Protein AF-A0A6I5NIF8-F1 (afdb_monomer_lite)

Foldseek 3Di:
DDDDDDDDDDDDDDDDDDDDDDDDDDDDDDDDPDDDPPPDPDDDDDDPDPPDDDPDPQDQQDPVRLVVLLVVLVVLQVQLVVCVVVVVLVSSLVSLVVSLVSLVVSLVNDPDVVSNVVSVVVNVVSVVVNVVSVVVVVVD

Sequence (140 aa):
MFNRTALLTLAVLTSSLTISSIAQAEVAEPDSETTVLSNHAGMEAADTSAASTQLAPARRLTPEEQWLRGERANRLYDTGERHRRLGDTSEALASYRSSLFMFEVLAAAATDPEVKASFEAAASFVRSRISDLQTMSQAE

Secondary structure (DSSP, 8-state):
-----------------------------------SS----------TT-TTS---S-PPPPHHHHHHHHHHHHHHHHHHHHHHHHT-HHHHHHHHHHHHHHHHHHHHH--SHHHHHHHHHHHHHHHHHHHHHHHHHT--

Structure (mmCIF, N/CA/C/O backbone):
data_AF-A0A6I5NIF8-F1
#
_entry.id   AF-A0A6I5NIF8-F1
#
loop_
_atom_site.group_PDB
_atom_site.id
_atom_site.type_symbol
_atom_site.label_atom_id
_atom_site.label_alt_id
_atom_site.label_comp_id
_atom_site.label_asym_id
_atom_site.label_entity_id
_atom_site.label_seq_id
_atom_site.pdbx_PDB_ins_code
_atom_site.Cartn_x
_atom_site.Cartn_y
_atom_site.Cartn_z
_atom_site.occupancy
_atom_site.B_iso_or_equiv
_atom_site.auth_seq_id
_atom_site.auth_comp_id
_atom_site.auth_asym_id
_atom_site.auth_atom_id
_atom_site.pdbx_PDB_model_num
ATOM 1 N N . MET A 1 1 ? -65.126 -22.229 1.922 1.00 41.12 1 MET A N 1
ATOM 2 C CA . MET A 1 1 ? -64.388 -23.455 2.293 1.00 41.12 1 MET A CA 1
ATOM 3 C C . MET A 1 1 ? -63.001 -23.369 1.671 1.00 41.12 1 MET A C 1
ATOM 5 O O . MET A 1 1 ? -62.979 -23.254 0.461 1.00 41.12 1 MET A O 1
ATOM 9 N N . PHE A 1 2 ? -61.934 -23.408 2.495 1.00 36.22 2 PHE A N 1
ATOM 10 C CA . PHE A 1 2 ? -60.514 -23.712 2.175 1.00 36.22 2 PHE A CA 1
ATOM 11 C C . PHE A 1 2 ? -59.811 -22.885 1.060 1.00 36.22 2 PHE A C 1
ATOM 13 O O . PHE A 1 2 ? -60.356 -22.694 -0.007 1.00 36.22 2 PHE A O 1
ATOM 20 N N . ASN A 1 3 ? -58.566 -22.409 1.153 1.00 35.12 3 ASN A N 1
ATOM 21 C CA . ASN A 1 3 ? -57.528 -22.395 2.183 1.00 35.12 3 ASN A CA 1
ATOM 22 C C . ASN A 1 3 ? -56.405 -21.441 1.695 1.00 35.12 3 ASN A C 1
ATOM 24 O O . ASN A 1 3 ? -56.152 -21.365 0.500 1.00 35.12 3 ASN A O 1
ATOM 28 N N . ARG A 1 4 ? -55.734 -20.777 2.642 1.00 35.53 4 ARG A N 1
ATOM 29 C CA . ARG A 1 4 ? -54.273 -20.579 2.770 1.00 35.53 4 ARG A CA 1
ATOM 30 C C . ARG A 1 4 ? -53.359 -20.405 1.536 1.00 35.53 4 ARG A C 1
ATOM 32 O O . ARG A 1 4 ? -53.146 -21.328 0.763 1.00 35.53 4 ARG A O 1
ATOM 39 N N . THR A 1 5 ? -52.657 -19.267 1.543 1.00 48.66 5 THR A N 1
ATOM 40 C CA . THR A 1 5 ? -51.179 -19.188 1.586 1.00 48.66 5 THR A CA 1
ATOM 41 C C . THR A 1 5 ? -50.383 -20.306 0.899 1.00 48.66 5 THR A C 1
ATOM 43 O O . THR A 1 5 ? -50.060 -21.318 1.514 1.00 48.66 5 THR A O 1
ATOM 46 N N . ALA A 1 6 ? -49.983 -20.037 -0.342 1.00 37.47 6 ALA A N 1
ATOM 47 C CA . ALA A 1 6 ? -48.850 -20.592 -1.092 1.00 37.47 6 ALA A CA 1
ATOM 48 C C . ALA A 1 6 ? -48.935 -19.890 -2.466 1.00 37.47 6 ALA A C 1
ATOM 50 O O . ALA A 1 6 ? -49.987 -19.931 -3.081 1.00 37.47 6 ALA A O 1
ATOM 51 N N . LEU A 1 7 ? -47.986 -19.139 -3.010 1.00 39.50 7 LEU A N 1
ATOM 52 C CA . LEU A 1 7 ? -46.538 -19.221 -2.989 1.00 39.50 7 LEU A CA 1
ATOM 53 C C . LEU A 1 7 ? -45.984 -17.872 -3.473 1.00 39.50 7 LEU A C 1
ATOM 55 O O . LEU A 1 7 ? -46.526 -17.256 -4.389 1.00 39.50 7 LEU A O 1
ATOM 59 N N . LEU A 1 8 ? -44.872 -17.457 -2.871 1.00 39.00 8 LEU A N 1
ATOM 60 C CA . LEU A 1 8 ? -43.938 -16.490 -3.434 1.00 39.00 8 LEU A CA 1
ATOM 61 C C . LEU A 1 8 ? -43.392 -16.986 -4.778 1.00 39.00 8 LEU A C 1
ATOM 63 O O . LEU A 1 8 ? -42.829 -18.078 -4.819 1.00 39.00 8 LEU A O 1
ATOM 67 N N . THR A 1 9 ? -43.427 -16.155 -5.821 1.00 44.44 9 THR A N 1
ATOM 68 C CA . THR A 1 9 ? -42.393 -16.072 -6.881 1.00 44.44 9 THR A CA 1
ATOM 69 C C . THR A 1 9 ? -42.650 -14.770 -7.655 1.00 44.44 9 THR A C 1
ATOM 71 O O . THR A 1 9 ? -43.649 -14.644 -8.346 1.00 44.44 9 THR A O 1
ATOM 74 N N . LEU A 1 10 ? -42.000 -13.657 -7.313 1.00 35.53 10 LEU A N 1
ATOM 75 C CA . LEU A 1 10 ? -40.719 -13.205 -7.870 1.00 35.53 10 LEU A CA 1
ATOM 76 C C . LEU A 1 10 ? -40.703 -13.172 -9.411 1.00 35.53 10 LEU A C 1
ATOM 78 O O . LEU A 1 10 ? -40.476 -14.201 -10.033 1.00 35.53 10 LEU A O 1
ATOM 82 N N . ALA A 1 11 ? -40.876 -11.981 -9.995 1.00 41.47 11 ALA A N 1
ATOM 83 C CA . ALA A 1 11 ? -40.201 -11.550 -11.226 1.00 41.47 11 ALA A CA 1
ATOM 84 C C . ALA A 1 11 ? -40.492 -10.062 -11.497 1.00 41.47 11 ALA A C 1
ATOM 86 O O . ALA A 1 11 ? -41.525 -9.691 -12.048 1.00 41.47 11 ALA A O 1
ATOM 87 N N . VAL A 1 12 ? -39.554 -9.210 -11.084 1.00 40.84 12 VAL A N 1
ATOM 88 C CA . VAL A 1 12 ? -39.349 -7.858 -11.619 1.00 40.84 12 VAL A CA 1
ATOM 89 C C . VAL A 1 12 ? -38.809 -8.018 -13.034 1.00 40.84 12 VAL A C 1
ATOM 91 O O . VAL A 1 12 ? -37.814 -8.716 -13.179 1.00 40.84 12 VAL A O 1
ATOM 94 N N . LEU A 1 13 ? -39.390 -7.372 -14.051 1.00 34.84 13 LEU A N 1
ATOM 95 C CA . LEU A 1 13 ? -38.651 -7.053 -15.275 1.00 34.84 13 LEU A CA 1
ATOM 96 C C . LEU A 1 13 ? -39.342 -5.955 -16.108 1.00 34.84 13 LEU A C 1
ATOM 98 O O . LEU A 1 13 ? -40.542 -5.998 -16.360 1.00 34.84 13 LEU A O 1
ATOM 102 N N . THR A 1 14 ? -38.499 -5.057 -16.624 1.00 49.00 14 THR A N 1
ATOM 103 C CA . THR A 1 14 ? -38.675 -4.155 -17.780 1.00 49.00 14 THR A CA 1
ATOM 104 C C . THR A 1 14 ? -39.431 -2.842 -17.587 1.00 49.00 14 THR A C 1
ATOM 106 O O . THR A 1 14 ? -40.647 -2.819 -17.449 1.00 49.00 14 THR A O 1
ATOM 109 N N . SER A 1 15 ? -38.679 -1.738 -17.656 1.00 35.91 15 SER A N 1
ATOM 110 C CA . SER A 1 15 ? -39.005 -0.444 -18.293 1.00 35.91 15 SER A CA 1
ATOM 111 C C . SER A 1 15 ? -37.898 0.548 -17.894 1.00 35.91 15 SER A C 1
ATOM 113 O O . SER A 1 15 ? -37.531 0.577 -16.728 1.00 35.91 15 SER A O 1
ATOM 115 N N . SER A 1 16 ? -37.284 1.394 -18.713 1.00 42.75 16 SER A N 1
ATOM 116 C CA . SER A 1 16 ? -37.360 1.679 -20.143 1.00 42.75 16 SER A CA 1
ATOM 117 C C . SER A 1 16 ? -36.147 2.556 -20.486 1.00 42.75 16 SER A C 1
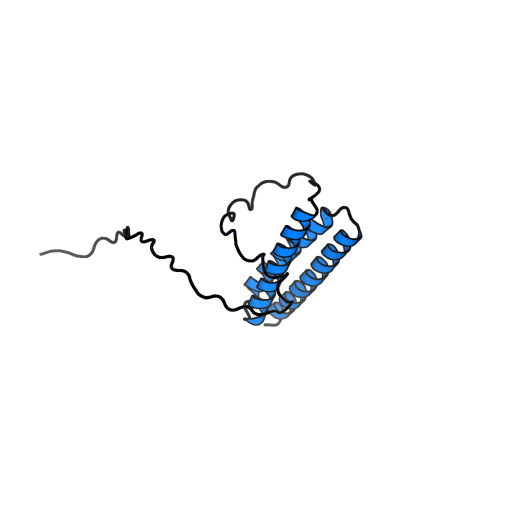ATOM 119 O O . SER A 1 16 ? -35.698 3.350 -19.661 1.00 42.75 16 SER A O 1
ATOM 121 N N . LEU A 1 17 ? -35.632 2.417 -21.708 1.00 46.00 17 LEU A N 1
ATOM 122 C CA . LEU A 1 17 ? -34.721 3.373 -22.339 1.00 46.00 17 LEU A CA 1
ATOM 123 C C . LEU A 1 17 ? -35.389 4.752 -22.459 1.00 46.00 17 LEU A C 1
ATOM 125 O O . LEU A 1 17 ? -36.523 4.812 -22.922 1.00 46.00 17 LEU A O 1
ATOM 129 N N . THR A 1 18 ? -34.637 5.833 -22.233 1.00 43.59 18 THR A N 1
ATOM 130 C CA . THR A 1 18 ? -34.770 7.082 -23.009 1.00 43.59 18 THR A CA 1
ATOM 131 C C . THR A 1 18 ? -33.450 7.854 -23.011 1.00 43.59 18 THR A C 1
ATOM 133 O O . THR A 1 18 ? -32.991 8.324 -21.974 1.00 43.59 18 THR A O 1
ATOM 136 N N . ILE A 1 19 ? -32.869 7.995 -24.203 1.00 44.00 19 ILE A N 1
ATOM 137 C CA . ILE A 1 19 ? -31.845 8.981 -24.567 1.00 44.00 19 ILE A CA 1
ATOM 138 C C . ILE A 1 19 ? -32.593 10.199 -25.116 1.00 44.00 19 ILE A C 1
ATOM 140 O O . ILE A 1 19 ? -33.411 10.015 -26.015 1.00 44.00 19 ILE A O 1
ATOM 144 N N . SER A 1 20 ? -32.306 11.413 -24.635 1.00 36.38 20 SER A N 1
ATOM 145 C CA . SER A 1 20 ? -32.432 12.669 -25.402 1.00 36.38 20 SER A CA 1
ATOM 146 C C . SER A 1 20 ? -31.922 13.871 -24.603 1.00 36.38 20 SER A C 1
ATOM 148 O O . SER A 1 20 ? -32.431 14.149 -23.523 1.00 36.38 20 SER A O 1
ATOM 150 N N . SER A 1 21 ? -30.971 14.603 -25.192 1.00 37.00 21 SER A N 1
ATOM 151 C CA . SER A 1 21 ? -30.986 16.068 -25.376 1.00 37.00 21 SER A CA 1
ATOM 152 C C . SER A 1 21 ? -29.605 16.696 -25.155 1.00 37.00 21 SER A C 1
ATOM 154 O O . SER A 1 21 ? -29.142 16.864 -24.030 1.00 37.00 21 SER A O 1
ATOM 156 N N . ILE A 1 22 ? -28.959 17.044 -26.271 1.00 42.31 22 ILE A N 1
ATOM 157 C CA . ILE A 1 22 ? -27.820 17.959 -26.360 1.00 42.31 22 ILE A CA 1
ATOM 158 C C . ILE A 1 22 ? -28.396 19.320 -26.761 1.00 42.31 22 ILE A C 1
ATOM 160 O O . ILE A 1 22 ? -29.069 19.410 -27.787 1.00 42.31 22 ILE A O 1
ATOM 164 N N . ALA A 1 23 ? -28.091 20.370 -26.002 1.00 38.38 23 ALA A N 1
ATOM 165 C CA . ALA A 1 23 ? -28.205 21.753 -26.452 1.00 38.38 23 ALA A CA 1
ATOM 166 C C . ALA A 1 23 ? -27.007 22.554 -25.920 1.00 38.38 23 ALA A C 1
ATOM 168 O O . ALA A 1 23 ? -26.759 22.607 -24.718 1.00 38.38 23 ALA A O 1
ATOM 169 N N . GLN A 1 24 ? -26.244 23.113 -26.857 1.00 37.12 24 GLN A N 1
ATOM 170 C CA . GLN A 1 24 ? -25.111 24.013 -26.654 1.00 37.12 24 GLN A CA 1
ATOM 171 C C . GLN A 1 24 ? -25.579 25.429 -26.306 1.00 37.12 24 GLN A C 1
ATOM 173 O O . GLN A 1 24 ? -26.561 25.891 -26.881 1.00 37.12 24 GLN A O 1
ATOM 178 N N . ALA A 1 25 ? -24.796 26.117 -25.469 1.00 35.00 25 ALA A N 1
ATOM 179 C CA . ALA A 1 25 ? -24.176 27.431 -25.715 1.00 35.00 25 ALA A CA 1
ATOM 180 C C . ALA A 1 25 ? -24.028 28.199 -24.392 1.00 35.00 25 ALA A C 1
ATOM 182 O O . ALA A 1 25 ? -25.032 28.514 -23.773 1.00 35.00 25 ALA A O 1
ATOM 183 N N . GLU A 1 26 ? -22.799 28.514 -23.973 1.00 36.53 26 GLU A N 1
ATOM 184 C CA . GLU A 1 26 ? -22.321 29.903 -23.917 1.00 36.53 26 GLU A CA 1
ATOM 185 C C . GLU A 1 26 ? -20.819 29.935 -23.597 1.00 36.53 26 GLU A C 1
ATOM 187 O O . GLU A 1 26 ? -20.306 29.153 -22.799 1.00 36.53 26 GLU A O 1
ATOM 192 N N . VAL A 1 27 ? -20.121 30.820 -24.299 1.00 42.31 27 VAL A N 1
ATOM 193 C CA . VAL A 1 27 ? -18.691 31.099 -24.197 1.00 42.31 27 VAL A CA 1
ATOM 194 C C . VAL A 1 27 ? -18.468 32.054 -23.029 1.00 42.31 27 VAL A C 1
ATOM 196 O O . VAL A 1 27 ? -19.000 33.159 -23.034 1.00 42.31 27 VAL A O 1
ATOM 199 N N . ALA A 1 28 ? -17.630 31.660 -22.077 1.00 35.62 28 ALA A N 1
ATOM 200 C CA . ALA A 1 28 ? -16.959 32.580 -21.170 1.00 35.62 28 ALA A CA 1
ATOM 201 C C . ALA A 1 28 ? -15.551 32.036 -20.922 1.00 35.62 28 ALA A C 1
ATOM 203 O O . ALA A 1 28 ? -15.388 30.961 -20.347 1.00 35.62 28 ALA A O 1
ATOM 204 N N . GLU A 1 29 ? -14.543 32.751 -21.414 1.00 44.22 29 GLU A N 1
ATOM 205 C CA . GLU A 1 29 ? -13.148 32.483 -21.079 1.00 44.22 29 GLU A CA 1
ATOM 206 C C . GLU A 1 29 ? -12.898 32.790 -19.601 1.00 44.22 29 GLU A C 1
ATOM 208 O O . GLU A 1 29 ? -13.357 33.814 -19.085 1.00 44.22 29 GLU A O 1
ATOM 213 N N . PRO A 1 30 ? -12.140 31.922 -18.924 1.00 42.75 30 PRO A N 1
ATOM 214 C CA . PRO A 1 30 ? -11.141 32.435 -18.006 1.00 42.75 30 PRO A CA 1
ATOM 215 C C . PRO A 1 30 ? -9.744 31.930 -18.379 1.00 42.75 30 PRO A C 1
ATOM 217 O O . PRO A 1 30 ? -9.437 30.741 -18.269 1.00 42.75 30 PRO A O 1
ATOM 220 N N . ASP A 1 31 ? -8.882 32.876 -18.758 1.00 41.56 31 ASP A N 1
ATOM 221 C CA . ASP A 1 31 ? -7.444 32.806 -18.506 1.00 41.56 31 ASP A CA 1
ATOM 222 C C . ASP A 1 31 ? -7.213 32.333 -17.068 1.00 41.56 31 ASP A C 1
ATOM 224 O O . ASP A 1 31 ? -7.600 33.030 -16.128 1.00 41.56 31 ASP A O 1
ATOM 228 N N . SER A 1 32 ? -6.598 31.164 -16.889 1.00 39.88 32 SER A N 1
ATOM 229 C CA . SER A 1 32 ? -5.773 30.819 -15.724 1.00 39.88 32 SER A CA 1
ATOM 230 C C . SER A 1 32 ? -5.148 29.442 -15.922 1.00 39.88 32 SER A C 1
ATOM 232 O O . SER A 1 32 ? -5.809 28.404 -15.886 1.00 39.88 32 SER A O 1
ATOM 234 N N . GLU A 1 33 ? -3.832 29.451 -16.098 1.00 43.50 33 GLU A N 1
ATOM 235 C CA . GLU A 1 33 ? -2.937 28.332 -15.836 1.00 43.50 33 GLU A CA 1
ATOM 236 C C . GLU A 1 33 ? -3.302 27.664 -14.501 1.00 43.50 33 GLU A C 1
ATOM 238 O O . GLU A 1 33 ? -3.012 28.223 -13.450 1.00 43.50 33 GLU A O 1
ATOM 243 N N . THR A 1 34 ? -3.993 26.518 -14.508 1.00 42.44 34 THR A N 1
ATOM 244 C CA . THR A 1 34 ? -4.078 25.543 -13.387 1.00 42.44 34 THR A CA 1
ATOM 245 C C . THR A 1 34 ? -5.058 24.406 -13.707 1.00 42.44 34 THR A C 1
ATOM 247 O O . THR A 1 34 ? -5.975 24.119 -12.950 1.00 42.44 34 THR A O 1
ATOM 250 N N . THR A 1 35 ? -4.905 23.692 -14.826 1.00 40.12 35 THR A N 1
ATOM 251 C CA . THR A 1 35 ? -5.594 22.391 -15.002 1.00 40.12 35 THR A CA 1
ATOM 252 C C . THR A 1 35 ? -4.826 21.483 -15.962 1.00 40.12 35 THR A C 1
ATOM 254 O O . THR A 1 35 ? -5.251 21.216 -17.078 1.00 40.12 35 THR A O 1
ATOM 257 N N . VAL A 1 36 ? -3.678 20.967 -15.523 1.00 43.78 36 VAL A N 1
ATOM 258 C CA . VAL A 1 36 ? -3.060 19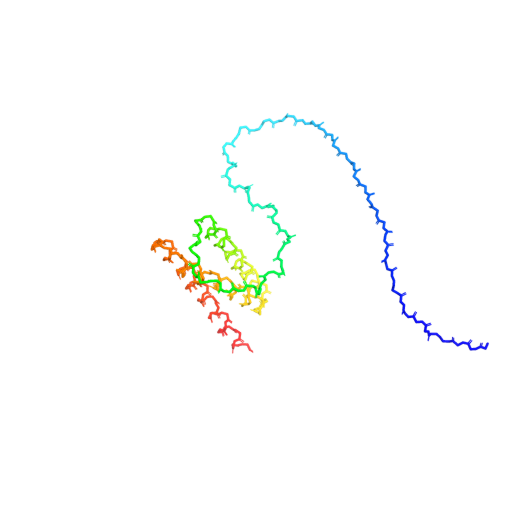.781 -16.139 1.00 43.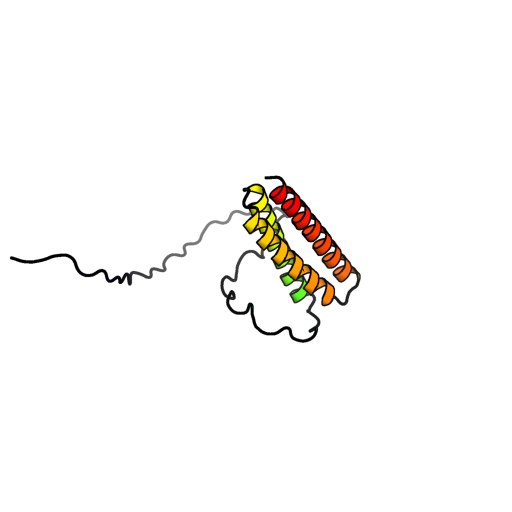78 36 VAL A CA 1
ATOM 259 C C . VAL A 1 36 ? -2.653 18.828 -15.020 1.00 43.78 36 VAL A C 1
ATOM 261 O O . VAL A 1 36 ? -1.475 18.677 -14.741 1.00 43.78 36 VAL A O 1
ATOM 264 N N . LEU A 1 37 ? -3.638 18.269 -14.305 1.00 40.22 37 LEU A N 1
ATOM 265 C CA . LEU A 1 37 ? -3.503 17.071 -13.448 1.00 40.22 37 LEU A CA 1
ATOM 266 C C . LEU A 1 37 ? -4.868 16.625 -12.885 1.00 40.22 37 LEU A C 1
ATOM 268 O O . LEU A 1 37 ? -5.029 16.330 -11.706 1.00 40.22 37 LEU A O 1
ATOM 272 N N . SER A 1 38 ? -5.905 16.595 -13.720 1.00 41.31 38 SER A N 1
ATOM 273 C CA . SER A 1 38 ? -7.199 16.005 -13.342 1.00 41.31 38 SER A CA 1
ATOM 274 C C . SER A 1 38 ? -7.867 15.354 -14.540 1.00 41.31 38 SER A C 1
ATOM 276 O O . SER A 1 38 ? -8.959 15.733 -14.922 1.00 41.31 38 SER A O 1
ATOM 278 N N . ASN A 1 39 ? -7.185 14.374 -15.137 1.00 41.78 39 ASN A N 1
ATOM 279 C CA . ASN A 1 39 ? -7.755 13.469 -16.136 1.00 41.78 39 ASN A CA 1
ATOM 280 C C . ASN A 1 39 ? -7.173 12.054 -15.953 1.00 41.78 39 ASN A C 1
ATOM 282 O O . ASN A 1 39 ? -6.415 11.569 -16.785 1.00 41.78 39 ASN A O 1
ATOM 286 N N . HIS A 1 40 ? -7.504 11.392 -14.840 1.00 40.78 40 HIS A N 1
ATOM 287 C CA . HIS A 1 40 ? -7.429 9.923 -14.748 1.00 40.78 40 HIS A CA 1
ATOM 288 C C . HIS A 1 40 ? -8.499 9.340 -13.805 1.00 40.78 40 HIS A C 1
ATOM 290 O O . HIS A 1 40 ? -8.278 8.367 -13.088 1.00 40.78 40 HIS A O 1
ATOM 296 N N . ALA A 1 41 ? -9.677 9.967 -13.778 1.00 42.22 41 ALA A N 1
ATOM 297 C CA . ALA A 1 41 ? -10.835 9.492 -13.029 1.00 42.22 41 ALA A CA 1
ATOM 298 C C . ALA A 1 41 ? -12.006 9.271 -13.994 1.00 42.22 41 ALA A C 1
ATOM 300 O O . ALA A 1 41 ? -12.918 10.084 -14.094 1.00 42.22 41 ALA A O 1
ATOM 301 N N . GLY A 1 42 ? -11.957 8.172 -14.740 1.00 39.75 42 GLY A N 1
ATOM 302 C CA . GLY A 1 42 ? -13.058 7.724 -15.588 1.00 39.75 42 GLY A CA 1
ATOM 303 C C . GLY A 1 42 ? -12.635 6.513 -16.410 1.00 39.75 42 GLY A C 1
ATOM 304 O O . GLY A 1 42 ? -11.627 6.607 -17.095 1.00 39.75 42 GLY A O 1
ATOM 305 N N . MET A 1 43 ? -13.417 5.425 -16.334 1.00 41.38 43 MET A N 1
ATOM 306 C CA . MET A 1 43 ? -13.179 4.073 -16.890 1.00 41.38 43 MET A CA 1
ATOM 307 C C . MET A 1 43 ? -12.118 3.259 -16.111 1.00 41.38 43 MET A C 1
ATOM 309 O O . MET A 1 43 ? -11.015 3.723 -15.890 1.00 41.38 43 MET A O 1
ATOM 313 N N . GLU A 1 44 ? -12.361 2.059 -15.576 1.00 42.00 44 GLU A N 1
ATOM 314 C CA . GLU A 1 44 ? -13.342 1.025 -15.908 1.00 42.00 44 GLU A CA 1
ATOM 315 C C . GLU A 1 44 ? -13.838 0.296 -14.650 1.00 42.00 44 GLU A C 1
ATOM 317 O O . GLU A 1 44 ? -13.068 -0.217 -13.836 1.00 42.00 44 GLU A O 1
ATOM 322 N N . ALA A 1 45 ? -15.159 0.204 -14.527 1.00 43.97 45 ALA A N 1
ATOM 323 C CA . ALA A 1 45 ? -15.824 -0.831 -13.759 1.00 43.97 45 ALA A CA 1
ATOM 324 C C . ALA A 1 45 ? -16.135 -1.984 -14.722 1.00 43.97 45 ALA A C 1
ATOM 326 O O . ALA A 1 45 ? -17.204 -1.979 -15.316 1.00 43.97 45 ALA A O 1
ATOM 327 N N . ALA A 1 46 ? -15.197 -2.916 -14.917 1.00 44.56 46 ALA A N 1
ATOM 328 C CA . ALA A 1 46 ? -15.445 -4.259 -15.463 1.00 44.56 46 ALA A CA 1
ATOM 329 C C . ALA A 1 46 ? -14.133 -5.058 -15.558 1.00 44.56 46 ALA A C 1
ATOM 331 O O . ALA A 1 46 ? -13.626 -5.250 -16.651 1.00 44.56 46 ALA A O 1
ATOM 332 N N . ASP A 1 47 ? -13.576 -5.529 -14.433 1.00 39.22 47 ASP A N 1
ATOM 333 C CA . ASP A 1 47 ? -12.709 -6.727 -14.474 1.00 39.22 47 ASP A CA 1
ATOM 334 C C . ASP A 1 47 ? -12.474 -7.376 -13.095 1.00 39.22 47 ASP A C 1
ATOM 336 O O . ASP A 1 47 ? -11.385 -7.815 -12.718 1.00 39.22 47 ASP A O 1
ATOM 340 N N . THR A 1 48 ? -13.531 -7.477 -12.287 1.00 44.78 48 THR A N 1
ATOM 341 C CA . THR A 1 48 ? -13.520 -8.200 -11.001 1.00 44.78 48 THR A CA 1
ATOM 342 C C . THR A 1 48 ? -13.703 -9.718 -11.149 1.00 44.78 48 THR A C 1
ATOM 344 O O . THR A 1 48 ? -14.177 -10.370 -10.224 1.00 44.78 48 THR A O 1
ATOM 347 N N . SER A 1 49 ? -13.295 -10.314 -12.278 1.00 37.78 49 SER A N 1
ATOM 348 C CA . SER A 1 49 ? -13.369 -11.772 -12.498 1.00 37.78 49 SER A CA 1
ATOM 349 C C . SER A 1 49 ? -12.041 -12.438 -12.893 1.00 37.78 49 SER A C 1
ATOM 351 O O . SER A 1 49 ? -12.008 -13.654 -13.074 1.00 37.78 49 SER A O 1
ATOM 353 N N . ALA A 1 50 ? -10.931 -11.700 -12.978 1.00 39.53 50 ALA A N 1
ATOM 354 C CA . ALA A 1 50 ? -9.619 -12.260 -13.333 1.00 39.53 50 ALA A CA 1
ATOM 355 C C . ALA A 1 50 ? -8.654 -12.403 -12.136 1.00 39.53 50 ALA A C 1
ATOM 357 O O . ALA A 1 50 ? -7.451 -12.582 -12.317 1.00 39.53 50 ALA A O 1
ATOM 358 N N . ALA A 1 51 ? -9.154 -12.357 -10.897 1.00 41.84 51 ALA A N 1
ATOM 359 C CA . ALA A 1 51 ? -8.332 -12.426 -9.683 1.00 41.84 51 ALA A CA 1
ATOM 360 C C . ALA A 1 51 ? -7.757 -13.829 -9.366 1.00 41.84 51 ALA A C 1
ATOM 362 O O . ALA A 1 51 ? -7.313 -14.073 -8.247 1.00 41.84 51 ALA A O 1
ATOM 363 N N . SER A 1 52 ? -7.752 -14.773 -10.312 1.00 45.28 52 SER A N 1
ATOM 364 C CA . SER A 1 52 ? -7.262 -16.142 -10.061 1.00 45.28 52 SER A CA 1
ATOM 365 C C . SER A 1 52 ? -6.457 -16.764 -11.202 1.00 45.28 52 SER A C 1
ATOM 367 O O . SER A 1 52 ? -6.122 -17.945 -11.128 1.00 45.28 52 SER A O 1
ATOM 369 N N . THR A 1 53 ? -6.094 -16.007 -12.239 1.00 40.75 53 THR A N 1
ATOM 370 C CA . THR A 1 53 ? -5.337 -16.572 -13.363 1.00 40.75 53 THR A CA 1
ATOM 371 C C . THR A 1 53 ? -3.846 -16.304 -13.204 1.00 40.75 53 THR A C 1
ATOM 373 O O . THR A 1 53 ? -3.349 -15.234 -13.531 1.00 40.75 53 THR A O 1
ATOM 376 N N . GLN A 1 54 ? -3.166 -17.336 -12.706 1.00 39.47 54 GLN A N 1
ATOM 377 C CA . GLN A 1 54 ? -1.776 -17.696 -12.991 1.00 39.47 54 GLN A CA 1
ATOM 378 C C . GLN A 1 54 ? -0.709 -16.620 -12.754 1.00 39.47 54 GLN A C 1
ATOM 380 O O . GLN A 1 54 ? -0.458 -15.724 -13.556 1.00 39.47 54 GLN A O 1
ATOM 385 N N . LEU A 1 55 ? 0.030 -16.852 -11.670 1.00 49.56 55 LEU A N 1
ATOM 386 C CA . LEU A 1 55 ? 1.393 -16.395 -11.440 1.00 49.56 55 LEU A CA 1
ATOM 387 C C . LEU A 1 55 ? 2.285 -16.805 -12.638 1.00 49.56 55 LEU A C 1
ATOM 389 O O . LEU A 1 55 ? 2.898 -17.871 -12.647 1.00 49.56 55 LEU A O 1
ATOM 393 N N . ALA A 1 56 ? 2.309 -15.994 -13.695 1.00 40.50 56 ALA A N 1
ATOM 394 C CA . ALA A 1 56 ? 3.255 -16.140 -14.793 1.00 40.50 56 ALA A CA 1
ATOM 395 C C . ALA A 1 56 ? 4.663 -15.759 -14.294 1.00 40.50 56 ALA A C 1
ATOM 397 O O . ALA A 1 56 ? 4.789 -14.808 -13.515 1.00 40.50 56 ALA A O 1
ATOM 398 N N . PRO A 1 57 ? 5.729 -16.464 -14.713 1.00 46.31 57 PRO A N 1
ATOM 399 C CA . PRO A 1 57 ? 7.082 -16.172 -14.257 1.00 46.31 57 PRO A CA 1
ATOM 400 C C . PRO A 1 57 ? 7.460 -14.747 -14.660 1.00 46.31 57 PRO A C 1
ATOM 402 O O . PRO A 1 57 ? 7.466 -14.438 -15.847 1.00 46.31 57 PRO A O 1
ATOM 405 N N . ALA A 1 58 ? 7.732 -13.905 -13.655 1.00 52.00 58 ALA A N 1
ATOM 406 C CA . ALA A 1 58 ? 8.439 -12.622 -13.705 1.00 52.00 58 ALA A CA 1
ATOM 407 C C . ALA A 1 58 ? 8.442 -11.918 -15.075 1.00 52.00 58 ALA A C 1
ATOM 409 O O . ALA A 1 58 ? 9.499 -11.585 -15.620 1.00 52.00 58 ALA A O 1
ATOM 410 N N . ARG A 1 59 ? 7.260 -11.680 -15.658 1.00 68.31 59 ARG A N 1
ATOM 411 C CA . ARG A 1 59 ? 7.164 -10.780 -16.804 1.00 68.31 59 ARG A CA 1
ATOM 412 C C . ARG A 1 59 ? 7.598 -9.415 -16.294 1.00 68.31 59 ARG A C 1
ATOM 414 O O . ARG A 1 59 ? 6.986 -8.886 -15.367 1.00 68.31 59 ARG A O 1
ATOM 421 N N . ARG A 1 60 ? 8.657 -8.865 -16.891 1.00 70.25 60 ARG A N 1
ATOM 422 C CA . ARG A 1 60 ? 9.046 -7.475 -16.649 1.00 70.25 60 ARG A CA 1
ATOM 423 C C . ARG A 1 60 ? 7.843 -6.605 -16.980 1.00 70.25 60 ARG A C 1
ATOM 425 O O . ARG A 1 60 ? 7.352 -6.645 -18.108 1.00 70.25 60 ARG A O 1
ATOM 432 N N . LEU A 1 61 ? 7.358 -5.887 -15.978 1.00 81.56 61 LEU A N 1
ATOM 433 C CA . LEU A 1 61 ? 6.266 -4.947 -16.156 1.00 81.56 61 LEU A CA 1
ATOM 434 C C . LEU A 1 61 ? 6.799 -3.739 -16.918 1.00 81.56 61 LEU A C 1
ATOM 436 O O . LEU A 1 61 ? 7.888 -3.242 -16.609 1.00 81.56 61 LEU A O 1
ATOM 440 N N . THR A 1 62 ? 6.049 -3.258 -17.902 1.00 86.94 62 THR A N 1
ATOM 441 C CA . THR A 1 62 ? 6.381 -1.977 -18.532 1.00 86.94 62 THR A CA 1
ATOM 442 C C . THR A 1 62 ? 6.301 -0.857 -17.483 1.00 86.94 62 THR A C 1
ATOM 444 O O . THR A 1 62 ? 5.598 -1.009 -16.481 1.00 86.94 62 THR A O 1
ATOM 447 N N . PRO A 1 63 ? 7.004 0.276 -17.662 1.00 86.38 63 PRO A N 1
ATOM 448 C CA . PRO A 1 63 ? 6.888 1.404 -16.735 1.00 86.38 63 PRO A CA 1
ATOM 449 C C . PRO A 1 63 ? 5.437 1.873 -16.536 1.00 86.38 63 PRO A C 1
ATOM 451 O O . PRO A 1 63 ? 5.034 2.178 -15.418 1.00 86.38 63 PRO A O 1
ATOM 454 N N . GLU A 1 64 ? 4.631 1.847 -17.598 1.00 87.00 64 GLU A N 1
ATOM 455 C CA . GLU A 1 64 ? 3.200 2.163 -17.549 1.00 87.00 64 GLU A CA 1
ATOM 456 C C . GLU A 1 64 ? 2.409 1.147 -16.707 1.00 87.00 64 GLU A C 1
ATOM 458 O O . GLU A 1 64 ? 1.641 1.535 -15.829 1.00 87.00 64 GLU A O 1
ATOM 463 N N . GLU A 1 65 ? 2.644 -0.157 -16.901 1.00 89.31 65 GLU A N 1
ATOM 464 C CA . GLU A 1 65 ? 2.022 -1.211 -16.088 1.00 89.31 65 GLU A CA 1
ATOM 465 C C . GLU A 1 65 ? 2.420 -1.091 -14.606 1.00 89.31 65 GLU A C 1
ATOM 467 O O . GLU A 1 65 ? 1.587 -1.319 -13.724 1.00 89.31 65 GLU A O 1
ATOM 472 N N . GLN A 1 66 ? 3.678 -0.736 -14.318 1.00 88.81 66 GLN A N 1
ATOM 473 C CA . GLN A 1 66 ? 4.160 -0.502 -12.953 1.00 88.81 66 GLN A CA 1
ATOM 474 C C . GLN A 1 66 ? 3.460 0.700 -12.320 1.00 88.81 66 GLN A C 1
ATOM 476 O O . GLN A 1 66 ? 2.985 0.600 -11.190 1.00 88.81 66 GLN A O 1
ATOM 481 N N . TRP A 1 67 ? 3.349 1.804 -13.059 1.00 88.12 67 TRP A N 1
ATOM 482 C CA . TRP A 1 67 ? 2.684 3.014 -12.589 1.00 88.12 67 TRP A CA 1
ATOM 483 C C . TRP A 1 67 ? 1.196 2.776 -12.307 1.00 88.12 67 TRP A C 1
ATOM 485 O O . TRP A 1 67 ? 0.735 3.050 -11.201 1.00 88.12 67 TRP A O 1
ATOM 495 N N . LEU A 1 68 ? 0.457 2.167 -13.243 1.00 92.50 68 LEU A N 1
ATOM 496 C CA . LEU A 1 68 ? -0.973 1.870 -13.076 1.00 92.50 68 LEU A CA 1
ATOM 497 C C . LEU A 1 68 ? -1.244 0.969 -11.865 1.00 92.50 68 LEU A C 1
ATOM 499 O O . LEU A 1 68 ? -2.189 1.181 -11.099 1.00 92.50 68 LEU A O 1
ATOM 503 N N . ARG A 1 69 ? -0.408 -0.056 -11.676 1.00 93.06 69 ARG A N 1
ATOM 504 C CA . ARG A 1 69 ? -0.508 -0.951 -10.518 1.00 93.06 69 ARG A CA 1
ATOM 505 C C . ARG A 1 69 ? -0.121 -0.245 -9.220 1.00 93.06 69 ARG A C 1
ATOM 507 O O . ARG A 1 69 ? -0.775 -0.491 -8.209 1.00 93.06 69 ARG A O 1
ATOM 514 N N . GLY A 1 70 ? 0.882 0.632 -9.245 1.00 91.19 70 GLY A N 1
ATOM 515 C CA . GLY A 1 70 ? 1.263 1.462 -8.101 1.00 91.19 70 GLY A CA 1
ATOM 516 C C . GLY A 1 70 ? 0.128 2.394 -7.678 1.00 91.19 70 GLY A C 1
ATOM 517 O O . GLY A 1 70 ? -0.237 2.434 -6.507 1.00 91.19 70 GLY A O 1
ATOM 518 N N . GLU A 1 71 ? -0.525 3.044 -8.638 1.00 94.75 71 GLU A N 1
ATOM 519 C CA . GLU A 1 71 ? -1.678 3.906 -8.377 1.00 94.75 71 GLU A CA 1
ATOM 520 C C . GLU A 1 71 ? -2.870 3.121 -7.813 1.00 94.75 71 GLU A C 1
ATOM 522 O O . GLU A 1 71 ? -3.568 3.558 -6.896 1.00 94.75 71 GLU A O 1
ATOM 527 N N . ARG A 1 72 ? -3.095 1.896 -8.300 1.00 94.69 72 ARG A N 1
ATOM 528 C CA . ARG A 1 72 ? -4.086 0.996 -7.697 1.00 94.69 72 ARG A CA 1
ATOM 529 C C . ARG A 1 72 ? -3.727 0.633 -6.251 1.00 94.69 72 ARG A C 1
ATOM 531 O O . ARG A 1 72 ? -4.621 0.616 -5.405 1.00 94.69 72 ARG A O 1
ATOM 538 N N . ALA A 1 73 ? -2.455 0.363 -5.962 1.00 94.06 73 ALA A N 1
ATOM 539 C CA . ALA A 1 73 ? -1.984 0.066 -4.610 1.00 94.06 73 ALA A CA 1
ATOM 540 C C . ALA A 1 73 ? -2.179 1.261 -3.659 1.00 94.06 73 ALA A C 1
ATOM 542 O O . ALA A 1 73 ? -2.644 1.062 -2.532 1.00 94.06 73 ALA A O 1
ATOM 543 N N . ASN A 1 74 ? -1.929 2.489 -4.129 1.00 95.38 74 ASN A N 1
ATOM 544 C CA . ASN A 1 74 ? -2.207 3.726 -3.389 1.00 95.38 74 ASN A CA 1
ATOM 545 C C . ASN A 1 74 ? -3.699 3.878 -3.073 1.00 95.38 74 ASN A C 1
ATOM 547 O O . ASN A 1 74 ? -4.075 4.073 -1.920 1.00 95.38 74 ASN A O 1
ATOM 551 N N . ARG A 1 75 ? -4.583 3.681 -4.059 1.00 95.81 75 ARG A N 1
ATOM 552 C CA . ARG A 1 75 ? -6.037 3.767 -3.829 1.00 95.81 75 ARG A CA 1
ATOM 553 C C . ARG A 1 75 ? -6.546 2.741 -2.813 1.00 95.81 75 ARG A C 1
ATOM 555 O O . ARG A 1 75 ? -7.461 3.038 -2.040 1.00 95.81 75 ARG A O 1
ATOM 562 N N . LEU A 1 76 ? -5.969 1.539 -2.793 1.00 94.44 76 LEU A N 1
ATOM 563 C CA . LEU A 1 76 ? -6.272 0.529 -1.772 1.00 94.44 76 LEU A CA 1
ATOM 564 C C . LEU A 1 76 ? -5.798 0.971 -0.384 1.00 94.44 76 LEU A C 1
ATOM 566 O O . LEU A 1 76 ? -6.544 0.823 0.582 1.00 94.44 76 L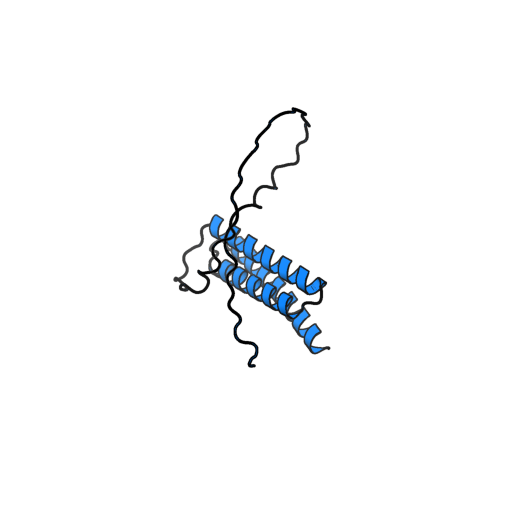EU A O 1
ATOM 570 N N . TYR A 1 77 ? -4.607 1.563 -0.288 1.00 94.38 77 TYR A N 1
ATOM 571 C CA . TYR A 1 77 ? -4.120 2.150 0.958 1.00 94.38 77 TYR A CA 1
ATOM 572 C C . TYR A 1 77 ? -5.060 3.254 1.468 1.00 94.38 77 TYR A C 1
ATOM 574 O O . TYR A 1 77 ? -5.502 3.201 2.616 1.00 94.38 77 TYR A O 1
ATOM 582 N N . ASP A 1 78 ? -5.461 4.191 0.608 1.00 96.06 78 ASP A N 1
ATOM 583 C CA . ASP A 1 78 ? -6.378 5.274 0.979 1.00 96.06 78 ASP A CA 1
ATOM 584 C C . ASP A 1 78 ? -7.752 4.756 1.413 1.00 96.06 78 ASP A C 1
ATOM 586 O O . ASP A 1 78 ? -8.407 5.336 2.281 1.00 96.06 78 ASP A O 1
ATOM 590 N N . THR A 1 79 ? -8.200 3.651 0.813 1.00 95.75 79 THR A N 1
ATOM 591 C CA . THR A 1 79 ? -9.423 2.951 1.226 1.00 95.75 79 THR A CA 1
ATOM 592 C C . THR A 1 79 ? -9.275 2.375 2.630 1.00 95.75 79 THR A C 1
ATOM 594 O O . THR A 1 79 ? -10.164 2.573 3.458 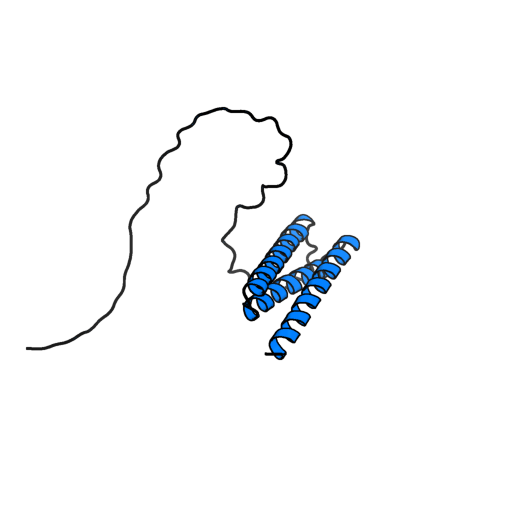1.00 95.75 79 THR A O 1
ATOM 597 N N . GLY A 1 80 ? -8.129 1.762 2.937 1.00 94.31 80 GLY A N 1
ATOM 598 C CA . GLY A 1 80 ? -7.807 1.305 4.288 1.00 94.31 80 GLY A CA 1
ATOM 599 C C . GLY A 1 80 ? -7.788 2.447 5.303 1.00 94.31 80 GLY A C 1
ATOM 600 O O . GLY A 1 80 ? -8.401 2.333 6.360 1.00 94.31 80 GLY A O 1
ATOM 601 N N . GLU A 1 81 ? -7.197 3.590 4.948 1.00 96.88 81 GLU A N 1
ATOM 602 C CA . GLU A 1 81 ? -7.205 4.789 5.793 1.00 96.88 81 GLU A CA 1
ATOM 603 C C . GLU A 1 81 ? -8.616 5.331 6.048 1.00 96.88 81 GLU A C 1
ATOM 605 O O . GLU A 1 81 ? -8.904 5.811 7.146 1.00 96.88 81 GLU A O 1
ATOM 610 N N . ARG A 1 82 ? -9.516 5.261 5.060 1.00 97.56 82 ARG A N 1
ATOM 611 C CA . ARG A 1 82 ? -10.922 5.643 5.255 1.00 97.56 82 ARG A CA 1
ATOM 612 C C . ARG A 1 82 ? -11.623 4.705 6.233 1.00 97.56 82 ARG A C 1
ATOM 614 O O . ARG A 1 82 ? -12.199 5.206 7.193 1.00 97.56 82 ARG A O 1
ATOM 621 N N . HIS A 1 83 ? -11.520 3.391 6.046 1.00 94.12 83 HIS A N 1
ATOM 622 C CA . HIS A 1 83 ? -12.106 2.414 6.972 1.00 94.12 83 HIS A CA 1
ATOM 623 C C . HIS A 1 83 ? -11.541 2.551 8.386 1.00 94.12 83 HIS A C 1
ATOM 625 O O . HIS A 1 83 ? -12.296 2.602 9.351 1.00 94.12 83 HIS A O 1
ATOM 631 N N . ARG A 1 84 ? -10.225 2.754 8.513 1.00 94.06 84 ARG A N 1
ATOM 632 C CA . ARG A 1 84 ? -9.577 2.999 9.804 1.00 94.06 84 ARG A CA 1
ATOM 633 C C . ARG A 1 84 ? -10.169 4.213 10.521 1.00 94.06 84 ARG A C 1
ATOM 635 O O . ARG A 1 84 ? -10.405 4.159 11.722 1.00 94.06 84 ARG A O 1
ATOM 642 N N . ARG A 1 85 ? -10.407 5.316 9.801 1.00 93.62 85 ARG A N 1
ATOM 643 C CA . ARG A 1 85 ? -11.025 6.530 10.365 1.00 93.62 85 ARG A CA 1
ATOM 644 C C . ARG A 1 85 ? -12.492 6.337 10.755 1.00 93.62 85 ARG A C 1
ATOM 646 O O . ARG A 1 85 ? -12.961 7.057 11.628 1.00 93.62 85 ARG A O 1
ATOM 653 N N . LEU A 1 86 ? -13.190 5.399 10.118 1.00 94.38 86 LEU A N 1
ATOM 654 C CA . LEU A 1 86 ? -14.568 5.029 10.451 1.00 94.38 86 LEU A CA 1
ATOM 655 C C . LEU A 1 86 ? -14.657 4.028 11.615 1.00 94.38 86 LEU A C 1
ATOM 657 O O . LEU A 1 86 ? -15.743 3.827 12.145 1.00 94.38 86 LEU A O 1
ATOM 661 N N . GLY A 1 87 ? -13.531 3.443 12.040 1.00 92.75 87 GLY A N 1
ATOM 662 C CA . GLY A 1 87 ? -13.490 2.391 13.061 1.00 92.75 87 GLY A CA 1
ATOM 663 C C . GLY A 1 87 ? -13.691 0.978 12.504 1.00 92.75 87 GLY A C 1
ATOM 664 O O . GLY A 1 87 ? -13.674 0.014 13.265 1.00 92.75 87 GLY A O 1
ATOM 665 N N . ASP A 1 88 ? -13.816 0.835 11.182 1.00 94.19 88 ASP A N 1
ATOM 666 C CA . ASP A 1 88 ? -13.972 -0.446 10.487 1.00 94.19 88 ASP A CA 1
ATOM 667 C C . ASP A 1 88 ? -12.614 -1.166 10.386 1.00 94.19 88 ASP A C 1
ATOM 669 O O . ASP A 1 88 ? -11.975 -1.237 9.328 1.00 94.19 88 ASP A O 1
ATOM 673 N N . THR A 1 89 ? -12.105 -1.655 11.519 1.00 93.94 89 THR A N 1
ATOM 674 C CA . THR A 1 89 ? -10.744 -2.208 11.623 1.00 93.94 89 THR A CA 1
ATOM 675 C C . THR A 1 89 ? -10.522 -3.416 10.704 1.00 93.94 89 THR A C 1
ATOM 677 O O . THR A 1 89 ? -9.441 -3.564 10.127 1.00 93.94 89 THR A O 1
ATOM 680 N N . SER A 1 90 ? -11.535 -4.264 10.509 1.00 93.06 90 SER A N 1
ATOM 681 C CA . SER A 1 90 ? -11.431 -5.458 9.656 1.00 93.06 90 SER A CA 1
ATOM 682 C C . SER A 1 90 ? -11.255 -5.094 8.178 1.00 93.06 90 SER A C 1
ATOM 684 O O . SER A 1 90 ? -10.364 -5.612 7.498 1.00 93.06 90 SER A O 1
ATOM 686 N N . GLU A 1 91 ? -12.059 -4.157 7.689 1.00 93.38 91 GLU A N 1
ATOM 687 C CA . GLU A 1 91 ? -12.052 -3.639 6.323 1.00 93.38 91 GLU A CA 1
ATOM 688 C C . GLU A 1 91 ? -10.780 -2.828 6.046 1.00 93.38 91 GLU A C 1
ATOM 690 O O . GLU A 1 91 ? -10.193 -2.925 4.959 1.00 93.38 91 GLU A O 1
ATOM 695 N N . ALA A 1 92 ? -10.298 -2.085 7.048 1.00 94.50 92 ALA A N 1
ATOM 696 C CA . ALA A 1 92 ? -9.017 -1.393 6.987 1.00 94.50 92 ALA A CA 1
ATOM 697 C C . ALA A 1 92 ? -7.862 -2.383 6.785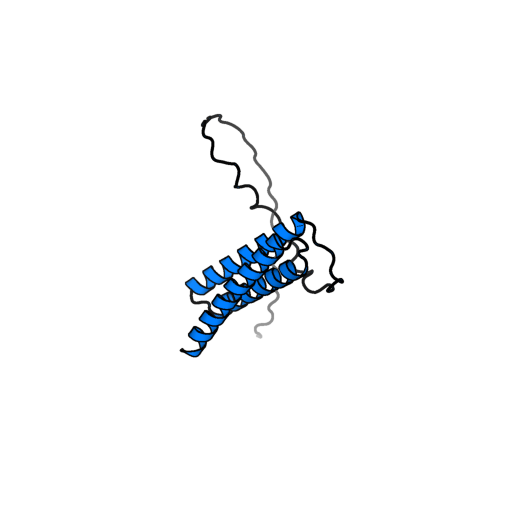 1.00 94.50 92 ALA A C 1
ATOM 699 O O . ALA A 1 92 ? -7.071 -2.239 5.848 1.00 94.50 92 ALA A O 1
ATOM 700 N N . LEU A 1 93 ? -7.805 -3.441 7.603 1.00 95.25 93 LEU A N 1
ATOM 701 C CA . LEU A 1 93 ? -6.790 -4.490 7.490 1.00 95.25 93 LEU A CA 1
ATOM 702 C C . LEU A 1 93 ? -6.857 -5.219 6.143 1.00 95.25 93 LEU A C 1
ATOM 704 O O . LEU A 1 93 ? -5.812 -5.488 5.546 1.00 95.25 93 LEU A O 1
ATOM 708 N N . ALA A 1 94 ? -8.054 -5.526 5.638 1.00 95.81 94 ALA A N 1
ATOM 709 C CA . ALA A 1 94 ? -8.223 -6.153 4.326 1.00 95.81 94 ALA A CA 1
ATOM 710 C C . ALA A 1 94 ? -7.679 -5.268 3.187 1.00 95.81 94 ALA A C 1
ATOM 712 O O . ALA A 1 94 ? -6.961 -5.746 2.299 1.00 95.81 94 ALA A O 1
ATOM 713 N N . SER A 1 95 ? -7.963 -3.965 3.247 1.00 92.56 95 SER A N 1
ATOM 714 C CA . SER A 1 95 ? -7.504 -2.985 2.258 1.00 92.56 95 SER A CA 1
ATOM 715 C C . SER A 1 95 ? -5.984 -2.804 2.296 1.00 92.56 95 SER A C 1
ATOM 717 O O . SER A 1 95 ? -5.324 -2.876 1.255 1.00 92.56 95 SER A O 1
ATOM 719 N N . TYR A 1 96 ? -5.398 -2.664 3.490 1.00 94.69 96 TYR A N 1
ATOM 720 C CA . TYR A 1 96 ? -3.947 -2.553 3.641 1.00 94.69 96 TYR A CA 1
ATOM 721 C C . TYR A 1 96 ? -3.211 -3.811 3.190 1.00 94.69 96 TYR A C 1
ATOM 723 O O . TYR A 1 96 ? -2.199 -3.700 2.506 1.00 94.69 96 TYR A O 1
ATOM 731 N N . ARG A 1 97 ? -3.715 -5.013 3.497 1.00 97.12 97 ARG A N 1
ATOM 732 C CA . ARG A 1 97 ? -3.104 -6.268 3.019 1.00 97.12 97 ARG A CA 1
ATOM 733 C C . ARG A 1 97 ? -3.088 -6.351 1.494 1.00 97.12 97 ARG A C 1
ATOM 735 O O . ARG A 1 97 ? -2.092 -6.774 0.916 1.00 97.12 97 ARG A O 1
ATOM 742 N N . SER A 1 98 ? -4.165 -5.905 0.850 1.00 95.25 98 SER A N 1
ATOM 743 C CA . SER A 1 98 ? -4.252 -5.863 -0.613 1.00 95.25 98 SER A CA 1
ATOM 744 C C . SER A 1 98 ? -3.251 -4.870 -1.213 1.00 95.25 98 SER A C 1
ATOM 746 O O . SER A 1 98 ? -2.589 -5.186 -2.199 1.00 95.25 98 SER A O 1
ATOM 748 N N . SER A 1 99 ? -3.102 -3.693 -0.596 1.00 95.06 99 SER A N 1
ATOM 749 C CA . SER A 1 99 ? -2.097 -2.695 -0.986 1.00 95.06 99 SER A CA 1
ATOM 750 C C . SER A 1 99 ? -0.665 -3.219 -0.801 1.00 95.06 99 SER A C 1
ATOM 752 O O . SER A 1 99 ? 0.139 -3.154 -1.731 1.00 95.06 99 SER A O 1
ATOM 754 N N . LEU A 1 100 ? -0.373 -3.831 0.354 1.00 96.81 100 LEU A N 1
ATOM 755 C CA . LEU A 1 100 ? 0.928 -4.427 0.670 1.00 96.81 100 LEU A CA 1
ATOM 756 C C . LEU A 1 100 ? 1.332 -5.471 -0.373 1.00 96.81 100 LEU A C 1
ATOM 758 O O . LEU A 1 100 ? 2.427 -5.392 -0.923 1.00 96.81 100 LEU A O 1
ATOM 762 N N . PHE A 1 101 ? 0.428 -6.402 -0.687 1.00 95.50 101 PHE A N 1
ATOM 763 C CA . PHE A 1 101 ? 0.674 -7.426 -1.697 1.00 95.50 101 PHE A CA 1
ATOM 764 C C . PHE A 1 101 ? 1.046 -6.813 -3.056 1.00 95.50 101 PHE A C 1
ATOM 766 O O . PHE A 1 101 ? 1.979 -7.273 -3.711 1.00 95.50 101 PHE A O 1
ATOM 773 N N . MET A 1 102 ? 0.354 -5.750 -3.483 1.00 93.50 102 MET A N 1
ATOM 774 C CA . MET A 1 102 ? 0.668 -5.090 -4.752 1.00 93.50 102 MET A CA 1
ATOM 775 C C . MET A 1 102 ? 2.046 -4.427 -4.739 1.00 93.50 102 MET A C 1
ATOM 777 O O . MET A 1 102 ? 2.791 -4.593 -5.704 1.00 93.50 102 MET A O 1
ATOM 781 N N . PHE A 1 103 ? 2.406 -3.719 -3.665 1.00 95.50 103 PHE A N 1
ATOM 782 C CA . PHE A 1 103 ? 3.732 -3.108 -3.554 1.00 95.50 103 PHE A CA 1
ATOM 783 C C . PHE A 1 103 ? 4.855 -4.149 -3.522 1.00 95.50 103 PHE A C 1
ATOM 785 O O . PHE A 1 103 ? 5.880 -3.947 -4.165 1.00 95.50 103 PHE A O 1
ATOM 792 N N . GLU A 1 104 ? 4.654 -5.293 -2.863 1.00 94.50 104 GLU A N 1
ATOM 793 C CA . GLU A 1 104 ? 5.627 -6.393 -2.860 1.00 94.50 104 GLU A CA 1
ATOM 794 C C . GLU A 1 104 ? 5.806 -7.008 -4.258 1.00 94.50 104 GLU A C 1
ATOM 796 O O . GLU A 1 104 ? 6.934 -7.234 -4.700 1.00 94.50 104 GLU A O 1
ATOM 801 N N . VAL A 1 105 ? 4.710 -7.217 -4.997 1.00 93.19 105 VAL A N 1
ATOM 802 C CA . VAL A 1 105 ? 4.763 -7.695 -6.390 1.00 93.19 105 VAL A CA 1
ATOM 803 C C . VAL A 1 105 ? 5.475 -6.688 -7.296 1.00 93.19 105 VAL A C 1
ATOM 805 O O . VAL A 1 105 ? 6.262 -7.084 -8.157 1.00 93.19 105 VAL A O 1
ATOM 808 N N . LEU A 1 106 ? 5.222 -5.391 -7.109 1.00 92.94 106 LEU A N 1
ATOM 809 C CA . LEU A 1 106 ? 5.865 -4.333 -7.886 1.00 92.94 106 LEU A CA 1
ATOM 810 C C . LEU A 1 106 ? 7.359 -4.224 -7.584 1.00 92.94 106 LEU A C 1
ATOM 812 O O . LEU A 1 106 ? 8.155 -4.183 -8.519 1.00 92.94 106 LEU A O 1
ATOM 816 N N . ALA A 1 107 ? 7.753 -4.271 -6.311 1.00 93.75 107 ALA A N 1
ATOM 817 C CA . ALA A 1 107 ? 9.155 -4.302 -5.903 1.00 93.75 107 ALA A CA 1
ATOM 818 C C . ALA A 1 107 ? 9.901 -5.516 -6.482 1.00 93.75 107 ALA A C 1
ATOM 820 O O . ALA A 1 107 ? 11.042 -5.396 -6.928 1.00 93.75 107 ALA A O 1
ATOM 821 N N . ALA A 1 108 ? 9.253 -6.685 -6.524 1.00 91.81 108 ALA A N 1
ATOM 822 C CA . ALA A 1 108 ? 9.836 -7.894 -7.102 1.00 91.81 108 ALA A CA 1
ATOM 823 C C . ALA A 1 108 ? 9.980 -7.825 -8.635 1.00 91.81 108 ALA A C 1
ATOM 825 O O . ALA A 1 108 ? 10.891 -8.437 -9.193 1.00 91.81 108 ALA A O 1
ATOM 826 N N . ALA A 1 109 ? 9.090 -7.100 -9.320 1.00 89.56 109 ALA A N 1
ATOM 827 C CA . ALA A 1 109 ? 9.099 -6.950 -10.776 1.00 89.56 109 ALA A CA 1
ATOM 828 C C . ALA A 1 109 ? 9.941 -5.759 -11.277 1.00 89.56 109 ALA A C 1
ATOM 830 O O . ALA A 1 109 ? 10.314 -5.727 -12.455 1.00 89.56 109 ALA A O 1
ATOM 831 N N . ALA A 1 110 ? 10.233 -4.784 -10.412 1.00 88.88 110 ALA A N 1
ATOM 832 C CA . ALA A 1 110 ? 11.002 -3.592 -10.744 1.00 88.88 110 ALA A CA 1
ATOM 833 C C . ALA A 1 110 ? 12.467 -3.941 -11.053 1.00 88.88 110 ALA A C 1
ATOM 835 O O . ALA A 1 110 ? 13.156 -4.612 -10.285 1.00 88.88 110 ALA A O 1
ATOM 836 N N . THR A 1 111 ? 12.943 -3.478 -12.211 1.00 88.44 111 THR A N 1
ATOM 837 C CA . THR A 1 111 ? 14.349 -3.639 -12.628 1.00 88.44 111 THR A CA 1
ATOM 838 C C . THR A 1 111 ? 15.197 -2.435 -12.223 1.00 88.44 111 THR A C 1
ATOM 840 O O . THR A 1 111 ? 16.380 -2.589 -11.934 1.00 88.44 111 THR A O 1
ATOM 843 N N . ASP A 1 112 ? 14.590 -1.249 -12.203 1.00 90.06 112 ASP A N 1
ATOM 844 C CA . ASP A 1 112 ? 15.239 -0.028 -11.744 1.00 90.06 112 ASP A CA 1
ATOM 845 C C . ASP A 1 112 ? 15.332 -0.044 -10.203 1.00 90.06 112 ASP A C 1
ATOM 847 O O . ASP A 1 112 ? 14.303 -0.225 -9.538 1.00 90.06 112 ASP A O 1
ATOM 851 N N . PRO A 1 113 ? 16.537 0.103 -9.619 1.00 92.38 113 PRO A N 1
ATOM 852 C CA . PRO A 1 113 ? 16.727 0.061 -8.174 1.00 92.38 113 PRO A CA 1
ATOM 853 C C . PRO A 1 113 ? 16.028 1.206 -7.431 1.00 92.38 113 PRO A C 1
ATOM 855 O O . PRO A 1 113 ? 15.604 0.998 -6.297 1.00 92.38 113 PRO A O 1
ATOM 858 N N . GLU A 1 114 ? 15.877 2.385 -8.038 1.00 93.38 114 GLU A N 1
ATOM 859 C CA . GLU A 1 114 ? 15.185 3.523 -7.424 1.00 93.38 114 GLU A CA 1
ATOM 860 C C . GLU A 1 114 ? 13.680 3.254 -7.345 1.00 93.38 114 GLU A C 1
ATOM 862 O O . GLU A 1 114 ? 13.063 3.386 -6.285 1.00 93.38 114 GLU A O 1
ATOM 867 N N . VAL A 1 115 ? 13.101 2.772 -8.447 1.00 91.00 115 VAL A N 1
ATOM 868 C CA . VAL A 1 115 ? 11.687 2.372 -8.505 1.00 91.00 115 VAL A CA 1
ATOM 869 C C . VAL A 1 115 ? 11.413 1.227 -7.530 1.00 91.00 115 VAL A C 1
ATOM 871 O O . VAL A 1 115 ? 10.438 1.259 -6.778 1.00 91.00 115 VAL A O 1
ATOM 874 N N . LYS A 1 116 ? 12.303 0.230 -7.489 1.00 93.25 116 LYS A N 1
ATOM 875 C CA . LYS A 1 116 ? 12.219 -0.877 -6.536 1.00 93.25 116 LYS A CA 1
ATOM 876 C C . LYS A 1 116 ? 12.245 -0.378 -5.090 1.00 93.25 116 LYS A C 1
ATOM 878 O O . LYS A 1 116 ? 11.365 -0.748 -4.317 1.00 93.25 116 LYS A O 1
ATOM 883 N N . ALA A 1 117 ? 13.207 0.477 -4.742 1.00 95.50 117 ALA A N 1
ATOM 884 C CA . ALA A 1 117 ? 13.325 1.040 -3.400 1.00 95.50 117 ALA A CA 1
ATOM 885 C C . ALA A 1 117 ? 12.075 1.841 -3.004 1.00 95.50 117 ALA A C 1
ATOM 887 O O . ALA A 1 117 ? 11.624 1.752 -1.863 1.00 95.50 117 ALA A O 1
ATOM 888 N N . SER A 1 118 ? 11.472 2.570 -3.949 1.00 94.50 118 SER A N 1
ATOM 889 C CA . SER A 1 118 ? 10.209 3.279 -3.729 1.00 94.50 118 SER A CA 1
ATOM 890 C C . SER A 1 118 ? 9.070 2.322 -3.347 1.00 94.50 118 SER A C 1
ATOM 892 O O . SER A 1 118 ? 8.390 2.532 -2.338 1.00 94.50 118 SER A O 1
ATOM 894 N N . PHE A 1 119 ? 8.900 1.218 -4.081 1.00 95.50 119 PHE A N 1
ATOM 895 C CA . PHE A 1 119 ? 7.878 0.215 -3.762 1.00 95.50 119 PHE A CA 1
ATOM 896 C C . PHE A 1 119 ? 8.160 -0.535 -2.454 1.00 95.50 119 PHE A C 1
ATOM 898 O O . PHE A 1 119 ? 7.231 -0.806 -1.694 1.00 95.50 119 PHE A O 1
ATOM 905 N N . GLU A 1 120 ? 9.422 -0.831 -2.143 1.00 96.50 120 GLU A N 1
ATOM 906 C CA . GLU A 1 120 ? 9.808 -1.436 -0.861 1.00 96.50 120 GLU A CA 1
ATOM 907 C C . GLU A 1 120 ? 9.527 -0.498 0.321 1.00 96.50 120 GLU A C 1
ATOM 909 O O . GLU A 1 120 ? 9.023 -0.941 1.358 1.00 96.50 120 GLU A O 1
ATOM 914 N N . ALA A 1 121 ? 9.788 0.802 0.159 1.00 97.62 121 ALA A N 1
ATOM 915 C CA . ALA A 1 121 ? 9.462 1.814 1.156 1.00 97.62 121 ALA A CA 1
ATOM 916 C C . ALA A 1 121 ? 7.945 1.908 1.382 1.00 97.62 121 ALA A C 1
ATOM 918 O O . ALA A 1 121 ? 7.494 1.896 2.531 1.00 97.62 121 ALA A O 1
ATOM 919 N N . ALA A 1 122 ? 7.152 1.915 0.307 1.00 96.44 122 ALA A N 1
ATOM 920 C CA . ALA A 1 122 ? 5.694 1.890 0.394 1.00 96.44 122 ALA A CA 1
ATOM 921 C C . ALA A 1 122 ? 5.187 0.616 1.096 1.00 96.44 122 ALA A C 1
ATOM 923 O O . ALA A 1 122 ? 4.391 0.701 2.031 1.00 96.44 122 ALA A O 1
ATOM 924 N N . ALA A 1 123 ? 5.705 -0.561 0.731 1.00 96.62 123 ALA A N 1
ATOM 925 C CA . ALA A 1 123 ? 5.368 -1.823 1.391 1.00 96.62 123 ALA A CA 1
ATOM 926 C C . ALA A 1 123 ? 5.703 -1.796 2.893 1.00 96.62 123 ALA A C 1
ATOM 928 O O . ALA A 1 123 ? 4.892 -2.207 3.724 1.00 96.62 123 ALA A O 1
ATOM 929 N N . SER A 1 124 ? 6.878 -1.278 3.262 1.00 97.69 124 SER A N 1
ATOM 930 C CA . SER A 1 124 ? 7.286 -1.117 4.662 1.00 97.69 124 SER A CA 1
ATOM 931 C C . SER A 1 124 ? 6.315 -0.224 5.438 1.00 97.69 124 SER A C 1
ATOM 933 O O . SER A 1 124 ? 5.843 -0.592 6.517 1.00 97.69 124 SER A O 1
ATOM 935 N N . PHE A 1 125 ? 5.940 0.911 4.850 1.00 97.31 125 PHE A N 1
ATOM 936 C CA . PHE A 1 125 ? 4.988 1.840 5.443 1.00 97.31 125 PHE A CA 1
ATOM 937 C C . PHE A 1 125 ? 3.603 1.206 5.658 1.00 97.31 125 PHE A C 1
ATOM 939 O O . PHE A 1 125 ? 3.049 1.292 6.755 1.00 97.31 125 PHE A O 1
ATOM 946 N N . VAL A 1 126 ? 3.065 0.493 4.662 1.00 96.25 126 VAL A N 1
ATOM 947 C CA . VAL A 1 126 ? 1.778 -0.213 4.801 1.00 96.25 126 VAL A CA 1
ATOM 948 C C . VAL A 1 126 ? 1.857 -1.316 5.862 1.00 96.25 126 VAL A C 1
ATOM 950 O O . VAL A 1 126 ? 0.928 -1.485 6.652 1.00 96.25 126 VAL A O 1
ATOM 953 N N . ARG A 1 127 ? 2.980 -2.039 5.944 1.00 97.88 127 ARG A N 1
ATOM 954 C CA . ARG A 1 127 ? 3.199 -3.073 6.967 1.00 97.88 127 ARG A CA 1
ATOM 955 C C . ARG A 1 127 ? 3.184 -2.491 8.382 1.00 97.88 127 ARG A C 1
ATOM 957 O O . ARG A 1 127 ? 2.579 -3.093 9.267 1.00 97.88 127 ARG A O 1
ATOM 964 N N . SER A 1 128 ? 3.770 -1.307 8.572 1.00 97.88 128 SER A N 1
ATOM 965 C CA . SER A 1 128 ? 3.686 -0.566 9.838 1.00 97.88 128 SER A CA 1
ATOM 966 C C . SER A 1 128 ? 2.231 -0.309 10.234 1.00 97.88 128 SER A C 1
ATOM 968 O O . SER A 1 128 ? 1.839 -0.626 11.351 1.00 97.88 128 SER A O 1
ATOM 970 N N . ARG A 1 129 ? 1.396 0.175 9.303 1.00 95.81 129 ARG A N 1
ATOM 971 C CA . ARG A 1 129 ? -0.029 0.448 9.570 1.00 95.81 129 ARG A CA 1
ATOM 972 C C . ARG A 1 129 ? -0.831 -0.792 9.939 1.00 95.81 129 ARG A C 1
ATOM 974 O O . ARG A 1 129 ? -1.693 -0.727 10.813 1.00 95.81 129 ARG A O 1
ATOM 981 N N . ILE A 1 130 ? -0.549 -1.917 9.287 1.00 96.38 130 ILE A N 1
ATOM 982 C CA . ILE A 1 130 ? -1.169 -3.202 9.627 1.00 96.38 130 ILE A CA 1
ATOM 983 C C . ILE A 1 130 ? -0.801 -3.593 11.061 1.00 96.38 130 ILE A C 1
ATOM 985 O O . ILE A 1 130 ? -1.691 -3.936 11.835 1.00 96.38 130 ILE A O 1
ATOM 989 N N . SER A 1 131 ? 0.482 -3.501 11.421 1.00 96.69 131 SER A N 1
ATOM 990 C CA . SER A 1 131 ? 0.965 -3.832 12.766 1.00 96.69 131 SER A CA 1
ATOM 991 C C . SER A 1 131 ? 0.329 -2.949 13.844 1.00 96.69 131 SER A C 1
ATOM 993 O O . SER A 1 131 ? -0.105 -3.458 14.880 1.00 96.69 131 SER A O 1
ATOM 995 N N . ASP A 1 132 ? 0.229 -1.641 13.590 1.00 95.25 132 ASP A N 1
ATOM 996 C CA . ASP A 1 132 ? -0.411 -0.687 14.501 1.00 95.25 132 ASP A CA 1
ATOM 997 C C . ASP A 1 132 ? -1.869 -1.085 14.767 1.00 95.25 132 ASP A C 1
ATOM 999 O O . ASP A 1 132 ? -2.279 -1.232 15.918 1.00 95.25 132 ASP A O 1
ATOM 1003 N N . LEU A 1 133 ? -2.644 -1.345 13.707 1.00 93.38 133 LEU A N 1
ATOM 1004 C CA . LEU A 1 133 ? -4.051 -1.729 13.847 1.00 93.38 133 LEU A CA 1
ATOM 1005 C C . LEU A 1 133 ? -4.246 -3.084 14.514 1.00 93.38 133 LEU A C 1
ATOM 1007 O O . LEU A 1 133 ? -5.183 -3.256 15.289 1.00 93.38 133 LEU A O 1
ATOM 1011 N N . GLN A 1 134 ? -3.377 -4.050 14.222 1.00 92.31 134 GLN A N 1
ATOM 1012 C CA . GLN A 1 134 ? -3.420 -5.344 14.893 1.00 92.31 134 GLN A CA 1
ATOM 1013 C C . GLN A 1 134 ? -3.176 -5.186 16.391 1.00 92.31 134 GLN A C 1
ATOM 1015 O O . GLN A 1 134 ? -3.865 -5.820 17.178 1.00 92.31 134 GLN A O 1
ATOM 1020 N N . THR A 1 135 ? -2.255 -4.309 16.787 1.00 94.31 135 THR A N 1
ATOM 1021 C CA . THR A 1 135 ? -1.991 -4.029 18.204 1.00 94.31 135 THR A CA 1
ATOM 1022 C C . THR A 1 135 ? -3.195 -3.366 18.871 1.00 94.31 135 THR A C 1
ATOM 1024 O O . THR A 1 135 ? -3.579 -3.768 19.965 1.00 94.31 135 THR A O 1
ATOM 1027 N N . MET A 1 136 ? -3.836 -2.403 18.198 1.00 89.50 136 MET A N 1
ATOM 1028 C CA . MET A 1 136 ? -5.050 -1.746 18.700 1.00 89.50 136 MET A CA 1
ATOM 1029 C C . MET A 1 136 ? -6.213 -2.731 18.877 1.00 89.50 136 MET A C 1
ATOM 1031 O O . MET A 1 136 ? -6.851 -2.729 19.920 1.00 89.50 136 MET A O 1
ATOM 1035 N N . SER A 1 137 ? -6.439 -3.619 17.904 1.00 85.62 137 SER A N 1
ATOM 1036 C CA . SER A 1 137 ? -7.516 -4.620 17.950 1.00 85.62 137 SER A CA 1
ATOM 1037 C C . SER A 1 137 ? -7.350 -5.668 19.055 1.00 85.62 137 SER A C 1
ATOM 1039 O O . SER A 1 137 ? -8.327 -6.315 19.412 1.00 85.62 137 SER A O 1
ATOM 1041 N N . GLN A 1 138 ? -6.133 -5.899 19.556 1.00 81.44 138 GLN A N 1
ATOM 1042 C CA . GLN A 1 138 ? -5.883 -6.842 20.657 1.00 81.44 138 GLN A CA 1
ATOM 1043 C C . GLN A 1 138 ? -6.020 -6.188 22.041 1.00 81.44 138 GLN A C 1
ATOM 1045 O O . GLN A 1 138 ? -5.950 -6.889 23.048 1.00 81.44 138 GLN A O 1
ATOM 1050 N N . ALA A 1 139 ? -6.148 -4.859 22.100 1.00 76.69 139 ALA A N 1
ATOM 1051 C CA . ALA A 1 139 ? -6.268 -4.099 23.343 1.00 76.69 139 ALA A CA 1
ATOM 1052 C C . ALA A 1 139 ? -7.729 -3.829 23.761 1.00 76.69 139 ALA A C 1
ATOM 1054 O O . ALA A 1 139 ? -7.944 -3.288 24.847 1.00 76.69 139 ALA A O 1
ATOM 1055 N N . GLU A 1 140 ? -8.697 -4.182 22.910 1.00 60.62 140 GLU A N 1
ATOM 1056 C CA . GLU A 1 140 ? -10.150 -4.096 23.144 1.00 60.62 140 GLU A CA 1
ATOM 1057 C C . GLU A 1 140 ? -10.704 -5.395 23.745 1.00 60.62 140 GLU A C 1
ATOM 1059 O O . GLU A 1 140 ? -11.569 -5.294 24.647 1.00 60.62 140 GLU A O 1
#

pLDDT: mean 71.06, std 25.77, range [34.84, 97.88]

Radius of gyration: 24.16 Å; chains: 1; bounding box: 81×56×50 Å